Protein AF-A0A7G9YVF9-F1 (afdb_monomer_lite)

InterPro domains:
  IPR041635 Type ISP restriction-modification enzyme LLaBIII, C-terminal specificity domain [PF18135] (3-62)

Sequence (77 aa):
MKINGTQYFEGIPEEIYNSHIGGYQVCEKWLKDRKGRRLSEEEIEHYQKIVVVLDETIRITKEIDEVIEGHGGWPVR

pLDDT: mean 93.7, std 5.87, range [58.62, 98.25]

Structure (mmCIF, N/CA/C/O backbone):
data_AF-A0A7G9YVF9-F1
#
_entry.id   AF-A0A7G9YVF9-F1
#
loop_
_atom_site.group_PDB
_atom_site.id
_atom_site.type_symbol
_atom_site.label_atom_id
_atom_site.label_alt_id
_atom_site.label_comp_id
_atom_site.label_asym_id
_atom_site.label_entity_id
_atom_site.label_seq_id
_atom_site.pdbx_PDB_ins_code
_atom_site.Cartn_x
_atom_site.Cartn_y
_atom_site.Cartn_z
_atom_site.occupancy
_atom_site.B_iso_or_equiv
_atom_site.auth_seq_id
_atom_site.auth_comp_id
_atom_site.auth_asym_id
_atom_site.auth_atom_id
_atom_site.pdbx_PDB_model_num
ATOM 1 N N . MET A 1 1 ? -12.566 -5.237 4.820 1.00 81.81 1 MET A N 1
ATOM 2 C CA . MET A 1 1 ? -11.569 -5.638 5.838 1.00 81.81 1 MET A CA 1
ATOM 3 C C . MET A 1 1 ? -11.968 -5.167 7.227 1.00 81.81 1 MET A C 1
ATOM 5 O O . MET A 1 1 ? -12.007 -3.966 7.464 1.00 81.81 1 MET A O 1
ATOM 9 N N . LYS A 1 2 ? -12.275 -6.092 8.144 1.00 83.81 2 LYS A N 1
ATOM 10 C CA . LYS A 1 2 ? -12.755 -5.767 9.498 1.00 83.81 2 LYS A CA 1
ATOM 11 C C . LYS A 1 2 ? -11.597 -5.544 10.476 1.00 83.81 2 LYS A C 1
ATOM 13 O O . LYS A 1 2 ? -10.711 -6.389 10.569 1.00 83.81 2 LYS A O 1
ATOM 18 N N . ILE A 1 3 ? -11.641 -4.444 11.226 1.00 86.56 3 ILE A N 1
ATOM 19 C CA . ILE A 1 3 ? -10.597 -4.046 12.189 1.00 86.56 3 ILE A CA 1
ATOM 20 C C . ILE A 1 3 ? -11.039 -4.384 13.615 1.00 86.56 3 ILE A C 1
ATOM 22 O O . ILE A 1 3 ? -10.290 -4.975 14.396 1.00 86.56 3 ILE A O 1
ATOM 26 N N . ASN A 1 4 ? -12.289 -4.039 13.932 1.00 85.81 4 ASN A N 1
ATOM 27 C CA . ASN A 1 4 ? -12.966 -4.325 15.195 1.00 85.81 4 ASN A CA 1
ATOM 28 C C . ASN A 1 4 ? -14.491 -4.445 14.967 1.00 85.81 4 ASN A C 1
ATOM 30 O O . ASN A 1 4 ? -14.938 -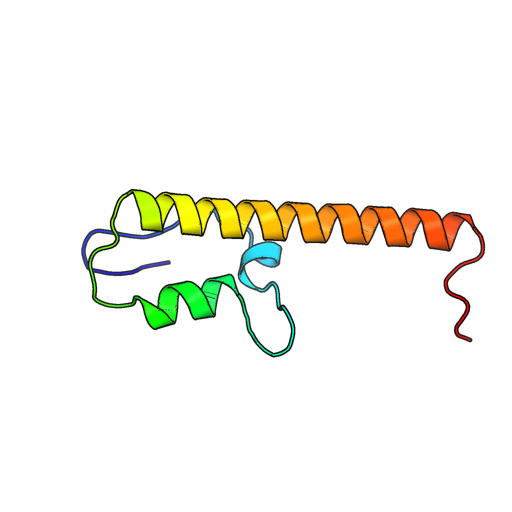4.664 13.841 1.00 85.81 4 ASN A O 1
ATOM 34 N N . GLY A 1 5 ? -15.299 -4.368 16.029 1.00 87.19 5 GLY A N 1
ATOM 35 C CA . GLY A 1 5 ? -16.756 -4.510 15.948 1.00 87.19 5 GLY A CA 1
ATOM 36 C C . GLY A 1 5 ? -17.477 -3.421 15.144 1.00 87.19 5 GLY A C 1
ATOM 37 O O . GLY A 1 5 ? -18.548 -3.702 14.618 1.00 87.19 5 GLY A O 1
ATOM 38 N N . THR A 1 6 ? -16.897 -2.224 15.019 1.00 89.56 6 THR A N 1
ATOM 39 C CA . THR A 1 6 ? -17.550 -1.042 14.427 1.00 89.56 6 THR A CA 1
ATOM 40 C C . THR A 1 6 ? -16.779 -0.409 13.269 1.00 89.56 6 THR A C 1
ATOM 42 O O . THR A 1 6 ? -17.359 0.373 12.527 1.00 89.56 6 THR A O 1
ATOM 45 N N . GLN A 1 7 ? -15.491 -0.720 13.100 1.00 90.25 7 GLN A N 1
ATOM 46 C CA . GLN A 1 7 ? -14.636 -0.147 12.057 1.00 90.25 7 GLN A CA 1
ATOM 47 C C . GLN A 1 7 ? -14.173 -1.212 11.060 1.00 90.25 7 GLN A C 1
ATOM 49 O O . GLN A 1 7 ? -13.683 -2.289 11.432 1.00 90.25 7 GLN A O 1
ATOM 54 N N . TYR A 1 8 ? -14.299 -0.878 9.779 1.00 90.38 8 TYR A N 1
ATOM 55 C CA . TYR A 1 8 ? -13.829 -1.668 8.652 1.00 90.38 8 TYR A CA 1
ATOM 56 C C . TYR A 1 8 ? -13.484 -0.748 7.474 1.00 90.38 8 TYR A C 1
ATOM 58 O O . TYR A 1 8 ? -14.012 0.354 7.375 1.00 90.38 8 TYR A O 1
ATOM 66 N N . PHE A 1 9 ? -12.601 -1.213 6.593 1.00 92.00 9 PHE A N 1
ATOM 67 C CA . PHE A 1 9 ? -12.326 -0.583 5.298 1.00 92.00 9 PHE A CA 1
ATOM 68 C C . PHE A 1 9 ? -12.949 -1.407 4.174 1.00 92.00 9 PHE A C 1
ATOM 70 O O . PHE A 1 9 ? -12.944 -2.641 4.240 1.00 92.00 9 PHE A O 1
ATOM 77 N N . GLU A 1 10 ? -13.456 -0.752 3.140 1.00 91.56 10 GLU A N 1
ATOM 78 C CA . GLU A 1 10 ? -14.050 -1.383 1.959 1.00 91.56 10 GLU A CA 1
ATOM 79 C C . GLU A 1 10 ? -13.588 -0.689 0.676 1.00 91.56 10 GLU A C 1
ATOM 81 O O . GLU A 1 10 ? -13.000 0.388 0.732 1.00 91.56 10 GLU A O 1
ATOM 86 N N . GLY A 1 11 ? -13.813 -1.333 -0.472 1.00 90.81 11 GLY A N 1
ATOM 87 C CA . GLY A 1 11 ? -13.536 -0.738 -1.782 1.00 90.81 11 GLY A CA 1
ATOM 88 C C . GLY A 1 11 ? -12.058 -0.608 -2.160 1.00 90.81 11 GLY A C 1
ATOM 89 O O . GLY A 1 11 ? -11.765 0.061 -3.140 1.00 90.81 11 GLY A O 1
ATOM 90 N N . ILE A 1 12 ? -11.132 -1.233 -1.424 1.00 92.62 12 ILE A N 1
ATOM 91 C CA . ILE A 1 12 ? -9.708 -1.260 -1.794 1.00 92.62 12 ILE A CA 1
ATOM 92 C C . ILE A 1 12 ? -9.508 -2.312 -2.898 1.00 92.62 12 ILE A C 1
ATOM 94 O O . ILE A 1 12 ? -9.806 -3.483 -2.645 1.00 92.62 12 ILE A O 1
ATOM 98 N N . PRO A 1 13 ? -9.007 -1.930 -4.089 1.00 94.81 13 PRO A N 1
ATOM 99 C CA . PRO A 1 13 ? -8.659 -2.866 -5.156 1.00 94.81 13 PRO A CA 1
ATOM 100 C C . PRO A 1 13 ? -7.697 -3.966 -4.694 1.00 94.81 13 PRO A C 1
ATOM 102 O O . PRO A 1 13 ? -6.772 -3.709 -3.922 1.00 94.81 13 PRO A O 1
ATOM 105 N N . GLU A 1 14 ? -7.878 -5.188 -5.201 1.00 94.25 14 GLU A N 1
ATOM 106 C CA . GLU A 1 14 ? -7.034 -6.331 -4.824 1.00 94.25 14 GLU A CA 1
ATOM 107 C C . GLU A 1 14 ? -5.560 -6.121 -5.180 1.00 94.25 14 GLU A C 1
ATOM 109 O O . GLU A 1 14 ? -4.697 -6.496 -4.390 1.00 94.25 14 GLU A O 1
ATOM 114 N N . GLU A 1 15 ? -5.268 -5.486 -6.321 1.00 95.12 15 GLU A N 1
ATOM 115 C CA . GLU A 1 15 ? -3.898 -5.151 -6.737 1.00 95.12 15 GLU A CA 1
ATOM 116 C C . GLU A 1 15 ? -3.192 -4.307 -5.669 1.00 95.12 15 GLU A C 1
ATOM 118 O O . GLU A 1 15 ? -2.078 -4.631 -5.272 1.00 95.12 15 GLU A O 1
ATOM 123 N N . ILE A 1 16 ? -3.884 -3.303 -5.118 1.00 96.19 16 ILE A N 1
ATOM 124 C CA . ILE A 1 16 ? -3.351 -2.439 -4.058 1.00 96.19 16 ILE A CA 1
ATOM 125 C C . ILE A 1 16 ? -3.255 -3.193 -2.731 1.00 96.19 16 ILE A C 1
ATOM 127 O O . ILE A 1 16 ? -2.251 -3.102 -2.023 1.00 96.19 16 ILE A O 1
ATOM 131 N N . TYR A 1 17 ? -4.295 -3.947 -2.368 1.00 95.50 17 TYR A N 1
ATOM 132 C CA . TYR A 1 17 ? -4.313 -4.681 -1.106 1.00 95.50 17 TYR A CA 1
ATOM 133 C C . TYR A 1 17 ? -3.193 -5.729 -1.030 1.00 95.50 17 TYR A C 1
ATOM 135 O O . TYR A 1 17 ? -2.602 -5.933 0.036 1.00 95.50 17 TYR A O 1
ATOM 143 N N . ASN A 1 18 ? -2.895 -6.370 -2.160 1.00 95.56 18 ASN A N 1
ATOM 144 C CA . ASN A 1 18 ? -1.856 -7.383 -2.307 1.00 95.56 18 ASN A CA 1
ATOM 145 C C . ASN A 1 18 ? -0.475 -6.791 -2.642 1.00 95.56 18 ASN A C 1
ATOM 147 O O . ASN A 1 18 ? 0.471 -7.556 -2.830 1.00 95.56 18 ASN A O 1
ATOM 151 N N . SER A 1 19 ? -0.318 -5.463 -2.674 1.00 95.88 19 SER A N 1
ATOM 152 C CA . SER A 1 19 ? 0.978 -4.816 -2.897 1.00 95.88 19 SER A CA 1
ATOM 153 C C . SER A 1 19 ? 1.996 -5.167 -1.817 1.00 95.88 19 SER A C 1
ATOM 155 O O . SER A 1 19 ? 1.726 -5.081 -0.611 1.00 95.88 19 SER A O 1
ATOM 157 N N . HIS A 1 20 ? 3.202 -5.509 -2.268 1.00 95.88 20 HIS A N 1
ATOM 158 C CA . HIS A 1 20 ? 4.336 -5.834 -1.415 1.00 95.88 20 HIS A CA 1
ATOM 159 C C . HIS A 1 20 ? 5.434 -4.780 -1.529 1.00 95.88 20 HIS A C 1
ATOM 161 O O . HIS A 1 20 ? 5.795 -4.357 -2.624 1.00 95.88 20 HIS A O 1
ATOM 167 N N . ILE A 1 21 ? 6.007 -4.401 -0.387 1.00 91.69 21 ILE A N 1
ATOM 168 C CA . ILE A 1 21 ? 7.261 -3.646 -0.324 1.00 91.69 21 ILE A CA 1
ATOM 169 C C . ILE A 1 21 ? 8.235 -4.467 0.517 1.00 91.69 21 ILE A C 1
ATOM 171 O O . ILE A 1 21 ? 8.017 -4.697 1.711 1.00 91.69 21 ILE A O 1
ATOM 175 N N . GLY A 1 22 ? 9.294 -4.961 -0.128 1.00 89.62 22 GLY A N 1
ATOM 176 C CA . GLY A 1 22 ? 10.145 -5.996 0.454 1.00 89.62 22 GLY A CA 1
ATOM 177 C C . GLY A 1 22 ? 9.332 -7.254 0.783 1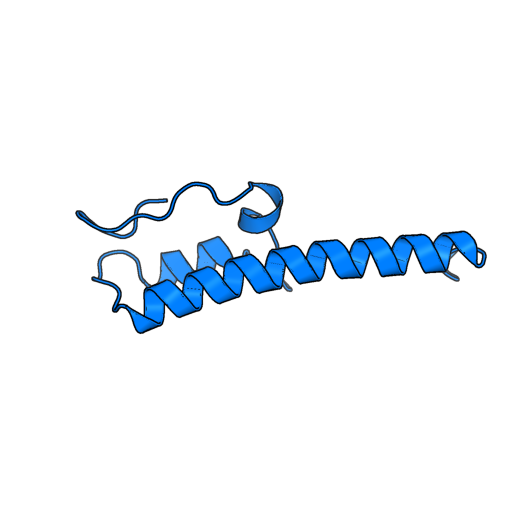.00 89.62 22 GLY A C 1
ATOM 178 O O . GLY A 1 22 ? 8.524 -7.708 -0.020 1.00 89.62 22 GLY A O 1
ATOM 179 N N . GLY A 1 23 ? 9.518 -7.811 1.981 1.00 93.31 23 GLY A N 1
ATOM 180 C CA . GLY A 1 23 ? 8.805 -9.012 2.437 1.00 93.31 23 GLY A CA 1
ATOM 181 C C . GLY A 1 23 ? 7.415 -8.770 3.040 1.00 93.31 23 GLY A C 1
ATOM 182 O O . GLY A 1 23 ? 6.878 -9.676 3.673 1.00 93.31 23 GLY A O 1
ATOM 183 N N . TYR A 1 24 ? 6.847 -7.565 2.925 1.00 95.00 24 TYR A N 1
ATOM 184 C CA . TYR A 1 24 ? 5.603 -7.202 3.609 1.00 95.00 24 TYR A CA 1
ATOM 185 C C . TYR A 1 24 ? 4.478 -6.844 2.643 1.00 95.00 24 TYR A C 1
ATOM 187 O O . TYR A 1 24 ? 4.627 -5.919 1.848 1.00 95.00 24 TYR A O 1
ATOM 195 N N . GLN A 1 25 ? 3.317 -7.483 2.815 1.00 96.94 25 GLN A N 1
ATOM 196 C CA . GLN A 1 25 ? 2.046 -7.002 2.274 1.00 96.94 25 GLN A CA 1
ATOM 197 C C . GLN A 1 25 ? 1.585 -5.789 3.093 1.00 96.94 25 GLN A C 1
ATOM 199 O O . GLN A 1 25 ? 1.124 -5.927 4.230 1.00 96.94 25 GLN A O 1
ATOM 204 N N . VAL A 1 26 ? 1.765 -4.585 2.549 1.00 96.62 26 VAL A N 1
ATOM 205 C CA . VAL A 1 26 ? 1.749 -3.329 3.326 1.00 96.62 26 VAL A CA 1
ATOM 206 C C . VAL A 1 26 ? 0.391 -3.076 3.984 1.00 96.62 26 VAL A C 1
ATOM 208 O O . VAL A 1 26 ? 0.321 -2.853 5.198 1.00 96.62 26 VAL A O 1
ATOM 211 N N . CYS A 1 27 ? -0.695 -3.166 3.208 1.00 95.75 27 CYS A N 1
ATOM 212 C CA . CYS A 1 27 ? -2.056 -2.963 3.704 1.00 95.75 27 CYS A CA 1
ATOM 213 C C . CYS A 1 27 ? -2.438 -3.986 4.779 1.00 95.75 27 CYS A C 1
ATOM 215 O O . CYS A 1 27 ? -3.001 -3.620 5.813 1.00 95.75 27 CYS A O 1
ATOM 217 N N . GLU A 1 28 ? -2.129 -5.262 4.546 1.00 95.19 28 GLU A N 1
ATOM 218 C CA . GLU A 1 28 ? -2.444 -6.334 5.486 1.00 95.19 28 GLU A CA 1
ATOM 219 C C . GLU A 1 28 ? -1.662 -6.169 6.794 1.00 95.19 28 GLU A C 1
ATOM 221 O O . GLU A 1 28 ? -2.253 -6.207 7.876 1.00 95.19 28 GLU A O 1
ATOM 226 N N . LYS A 1 29 ? -0.346 -5.939 6.706 1.00 95.56 29 LYS A N 1
ATOM 227 C CA . LYS A 1 29 ? 0.521 -5.749 7.872 1.00 95.56 29 LYS A CA 1
ATOM 228 C C . LYS A 1 29 ? 0.034 -4.596 8.747 1.00 95.56 29 LYS A C 1
ATOM 230 O O . LYS A 1 29 ? -0.127 -4.779 9.951 1.00 95.56 29 LYS A O 1
ATOM 235 N N . TRP A 1 30 ? -0.263 -3.438 8.150 1.00 96.06 30 TRP A N 1
ATOM 236 C CA . TRP A 1 30 ? -0.693 -2.254 8.900 1.00 96.06 30 TRP A CA 1
ATOM 237 C C . TRP A 1 30 ? -1.973 -2.506 9.709 1.00 96.06 30 TRP A C 1
ATOM 239 O O . TRP A 1 30 ? -2.071 -2.073 10.862 1.00 96.06 30 TRP A O 1
ATOM 249 N N . LEU A 1 31 ? -2.934 -3.231 9.119 1.00 94.44 31 LEU A N 1
ATOM 250 C CA . LEU A 1 31 ? -4.190 -3.601 9.773 1.00 94.44 31 LEU A CA 1
ATOM 251 C C . LEU A 1 31 ? -4.005 -4.702 10.821 1.00 94.44 31 LEU A C 1
ATOM 253 O O . LEU A 1 31 ? -4.618 -4.623 11.887 1.00 94.44 31 LEU A O 1
ATOM 257 N N . LYS A 1 32 ? -3.164 -5.711 10.554 1.00 93.38 32 LYS A N 1
ATOM 258 C CA . LYS A 1 32 ? -2.841 -6.783 11.513 1.00 93.38 32 LYS A CA 1
ATOM 259 C C . LYS A 1 32 ? -2.256 -6.215 12.802 1.00 93.38 32 LYS A C 1
ATOM 261 O O . LYS A 1 32 ? -2.740 -6.566 13.877 1.00 93.38 32 LYS A O 1
ATOM 266 N N . ASP A 1 33 ? -1.317 -5.278 12.691 1.00 94.81 33 ASP A N 1
ATOM 267 C CA . ASP A 1 33 ? -0.656 -4.632 13.833 1.00 94.81 33 ASP A CA 1
ATOM 268 C C . ASP A 1 33 ? -1.632 -3.805 14.704 1.00 94.81 33 ASP A C 1
ATOM 270 O O . ASP A 1 33 ? -1.314 -3.431 15.832 1.00 94.81 33 ASP A O 1
ATOM 274 N N . ARG A 1 34 ? -2.842 -3.520 14.200 1.00 94.69 34 ARG A N 1
ATOM 275 C CA . ARG A 1 34 ? -3.871 -2.694 14.858 1.00 94.69 34 ARG A CA 1
ATOM 276 C C . ARG A 1 34 ? -5.203 -3.419 15.042 1.00 94.69 34 ARG A C 1
ATOM 278 O O . ARG A 1 34 ? -6.221 -2.793 15.344 1.00 94.69 34 ARG A O 1
ATOM 285 N N . LYS A 1 35 ? -5.233 -4.736 14.859 1.00 91.00 35 LYS A N 1
ATOM 286 C CA . LYS A 1 35 ? -6.456 -5.525 15.007 1.00 91.00 35 LYS A CA 1
ATOM 287 C C . LYS A 1 35 ? -6.942 -5.496 16.460 1.00 91.00 35 LYS A C 1
ATOM 289 O O . LYS A 1 35 ? -6.154 -5.616 17.390 1.00 91.00 35 LYS A O 1
ATOM 294 N N . GLY A 1 36 ? -8.254 -5.366 16.660 1.00 88.88 36 GLY A N 1
ATOM 295 C CA . GLY A 1 36 ? -8.874 -5.436 17.991 1.00 88.88 36 GLY A CA 1
ATOM 296 C C . GLY A 1 36 ? -8.857 -4.135 18.802 1.00 88.88 36 GLY A C 1
ATOM 297 O O . GLY A 1 36 ? -9.493 -4.081 19.851 1.00 88.88 36 GLY A O 1
ATOM 298 N N . ARG A 1 37 ? -8.218 -3.070 18.307 1.00 92.25 37 ARG A N 1
ATOM 299 C CA . ARG A 1 37 ? -8.304 -1.714 18.878 1.00 92.25 37 ARG A CA 1
ATOM 300 C C . ARG A 1 37 ? -9.175 -0.801 18.019 1.00 92.25 37 ARG A C 1
ATOM 302 O O . ARG A 1 37 ? -9.438 -1.091 16.850 1.00 92.25 37 ARG A O 1
ATOM 309 N N . ARG A 1 38 ? -9.633 0.304 18.607 1.00 94.50 38 ARG A N 1
ATOM 310 C CA . ARG A 1 38 ? -10.301 1.392 17.884 1.00 94.50 38 ARG A CA 1
ATOM 311 C C . ARG A 1 38 ? -9.241 2.280 17.238 1.00 94.50 38 ARG A C 1
ATOM 313 O O . ARG A 1 38 ? -8.317 2.698 17.927 1.00 94.50 38 ARG A O 1
ATOM 320 N N . LEU A 1 39 ? -9.371 2.543 15.942 1.00 96.12 39 LEU A N 1
ATOM 321 C CA . LEU A 1 39 ? -8.517 3.504 15.245 1.00 96.12 39 LEU A CA 1
ATOM 322 C C . LEU A 1 39 ? -8.998 4.927 15.513 1.00 96.12 39 LEU A C 1
ATOM 324 O O . LEU A 1 39 ? -10.214 5.161 15.544 1.00 96.12 39 LEU A O 1
ATOM 328 N N . SER A 1 40 ? -8.055 5.853 15.680 1.00 96.50 40 SER A N 1
ATOM 329 C CA . SER A 1 40 ? -8.344 7.289 15.647 1.00 96.50 40 SER A CA 1
ATOM 330 C C . SER A 1 40 ? -8.633 7.757 14.216 1.00 96.50 40 SER A C 1
ATOM 332 O O . SER A 1 40 ? -8.356 7.043 13.251 1.00 96.50 40 SER A O 1
ATOM 334 N N . GLU A 1 41 ? -9.181 8.963 14.071 1.00 96.00 41 GLU A N 1
ATOM 335 C CA . GLU A 1 41 ? -9.391 9.588 12.757 1.00 96.00 41 GLU A CA 1
ATOM 336 C C . GLU A 1 41 ? -8.067 9.753 12.000 1.00 96.00 41 GLU A C 1
ATOM 338 O O . GLU A 1 41 ? -7.968 9.342 10.849 1.00 96.00 41 GLU A O 1
ATOM 343 N N . GLU A 1 42 ? -7.012 10.206 12.682 1.00 97.94 42 GLU A N 1
ATOM 344 C CA . GLU A 1 42 ? -5.665 10.326 12.107 1.00 97.94 42 GLU A CA 1
ATOM 345 C C . GLU A 1 42 ? -5.132 8.989 11.570 1.00 97.94 42 GLU A C 1
ATOM 347 O O . GLU A 1 42 ? -4.476 8.940 10.532 1.00 97.94 42 GLU A O 1
ATOM 352 N N . GLU A 1 43 ? -5.420 7.879 12.252 1.00 97.19 43 GLU A N 1
ATOM 353 C CA . GLU A 1 43 ? -4.993 6.549 11.815 1.00 97.19 43 GLU A CA 1
ATOM 354 C C . GLU A 1 43 ? -5.796 6.039 10.623 1.00 97.19 43 GLU A C 1
ATOM 356 O O . GLU A 1 43 ? -5.242 5.365 9.753 1.00 97.19 43 GLU A O 1
ATOM 361 N N . ILE A 1 44 ? -7.086 6.370 10.565 1.00 95.88 44 ILE A N 1
ATOM 362 C CA . ILE A 1 44 ? -7.936 6.081 9.409 1.00 95.88 44 ILE A CA 1
ATOM 363 C C . ILE A 1 44 ? -7.421 6.845 8.189 1.00 95.88 44 ILE A C 1
ATOM 365 O O . ILE A 1 44 ? -7.181 6.234 7.147 1.00 95.88 44 ILE A O 1
ATOM 369 N N . GLU A 1 45 ? -7.181 8.149 8.332 1.00 97.12 45 GLU A N 1
ATOM 370 C CA . GLU A 1 45 ? -6.617 8.983 7.269 1.00 97.12 45 GLU A CA 1
ATOM 371 C C . GLU A 1 45 ? -5.233 8.496 6.839 1.00 97.12 45 GLU A C 1
ATOM 373 O O . GLU A 1 45 ? -4.916 8.458 5.650 1.00 97.12 45 GLU A O 1
ATOM 378 N N . HIS A 1 46 ? -4.392 8.097 7.793 1.00 97.81 46 HIS A N 1
ATOM 379 C CA . HIS A 1 46 ? -3.071 7.566 7.490 1.00 97.81 46 HIS A CA 1
ATOM 380 C C . HIS A 1 46 ? -3.161 6.272 6.674 1.00 97.81 46 HIS A C 1
ATOM 382 O O . HIS A 1 46 ? -2.429 6.111 5.700 1.00 97.81 46 HIS A O 1
ATOM 388 N N . TYR A 1 47 ? -4.082 5.368 7.018 1.00 96.69 47 TYR A N 1
ATOM 389 C CA . TYR A 1 47 ? -4.301 4.158 6.230 1.00 96.69 47 TYR A CA 1
ATOM 390 C C . TYR A 1 47 ? -4.804 4.468 4.817 1.00 96.69 47 TYR A C 1
ATOM 392 O O . TYR A 1 47 ? -4.306 3.891 3.854 1.00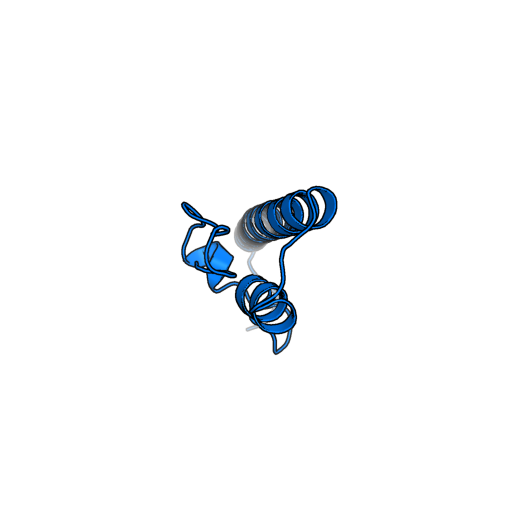 96.69 47 TYR A O 1
ATOM 400 N N . GLN A 1 48 ? -5.727 5.419 4.665 1.00 95.94 48 GLN A N 1
ATOM 401 C CA . GLN A 1 48 ? -6.181 5.868 3.344 1.00 95.94 48 GLN A CA 1
ATOM 402 C C . GLN A 1 48 ? -5.025 6.437 2.509 1.00 95.94 48 GLN A C 1
ATOM 404 O O . GLN A 1 48 ? -4.893 6.095 1.337 1.00 95.94 48 GLN A O 1
ATOM 409 N N . LYS A 1 49 ? -4.135 7.232 3.117 1.00 98.00 49 LYS A N 1
ATOM 410 C CA . LYS A 1 49 ? -2.918 7.729 2.453 1.00 98.00 49 LYS A CA 1
ATOM 411 C C . LYS A 1 49 ? -1.995 6.590 2.018 1.00 98.00 49 LYS A C 1
ATOM 413 O O . LYS A 1 49 ? -1.449 6.664 0.925 1.00 98.00 49 LYS A O 1
ATOM 418 N N . ILE A 1 50 ? -1.850 5.530 2.820 1.00 97.25 50 ILE A N 1
ATOM 419 C CA . ILE A 1 50 ? -1.098 4.329 2.414 1.00 97.25 50 ILE A CA 1
ATOM 420 C C . ILE A 1 50 ? -1.708 3.715 1.149 1.00 97.25 50 ILE A C 1
ATOM 422 O O . ILE A 1 50 ? -0.968 3.424 0.215 1.00 97.25 50 ILE A O 1
ATOM 426 N N . VAL A 1 51 ? -3.035 3.548 1.094 1.00 97.00 51 VAL A N 1
ATOM 427 C CA . VAL A 1 51 ? -3.717 2.996 -0.092 1.00 97.00 51 VAL A CA 1
ATOM 428 C C . VAL A 1 51 ? -3.439 3.855 -1.330 1.00 97.00 51 VAL A C 1
ATOM 430 O O . VAL A 1 51 ? -3.049 3.313 -2.359 1.00 97.00 51 VAL A O 1
ATOM 433 N N . VAL A 1 52 ? -3.563 5.182 -1.216 1.00 97.12 52 VAL A N 1
ATOM 434 C CA . VAL A 1 52 ? -3.298 6.117 -2.327 1.00 97.12 52 VAL A CA 1
ATOM 435 C C . VAL A 1 52 ? -1.838 6.057 -2.784 1.00 97.12 52 VAL A C 1
ATOM 437 O O . VAL A 1 52 ? -1.567 6.013 -3.977 1.00 97.12 52 VAL A O 1
ATOM 440 N N . VAL A 1 53 ? -0.881 6.022 -1.854 1.00 97.62 53 VAL A N 1
ATOM 441 C CA . VAL A 1 53 ? 0.548 5.952 -2.201 1.00 97.62 53 VAL A CA 1
ATOM 442 C C . VAL A 1 53 ? 0.889 4.647 -2.921 1.00 97.62 53 VAL A C 1
ATOM 444 O O . VAL A 1 53 ? 1.706 4.657 -3.840 1.00 97.62 53 VAL A O 1
ATOM 447 N N . LEU A 1 54 ? 0.279 3.526 -2.530 1.00 97.56 54 LEU A N 1
ATOM 448 C CA . LEU A 1 54 ? 0.475 2.248 -3.216 1.00 97.56 54 LEU A CA 1
ATOM 449 C C . LEU A 1 54 ? -0.087 2.273 -4.642 1.00 97.56 54 LEU A C 1
ATOM 451 O O . LEU A 1 54 ? 0.590 1.796 -5.549 1.00 97.56 54 LEU A O 1
ATOM 455 N N . ASP 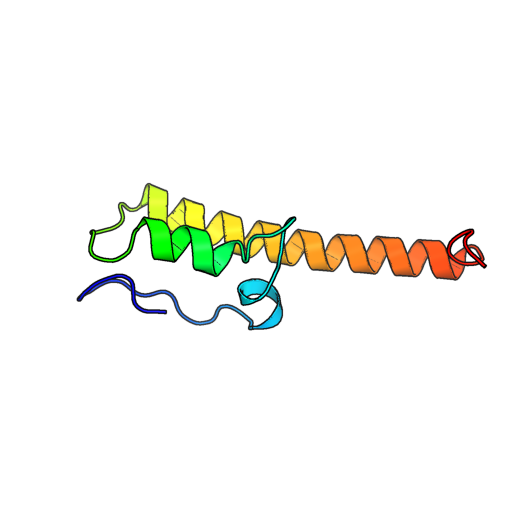A 1 55 ? -1.270 2.857 -4.841 1.00 97.06 55 ASP A N 1
ATOM 456 C CA . ASP A 1 55 ? -1.872 3.034 -6.169 1.00 97.06 55 ASP A CA 1
ATOM 457 C C . ASP A 1 55 ? -0.972 3.874 -7.087 1.00 97.06 55 ASP A C 1
ATOM 459 O O . ASP A 1 55 ? -0.581 3.451 -8.175 1.00 97.06 55 ASP A O 1
ATOM 463 N N . GLU A 1 56 ? -0.522 5.024 -6.587 1.00 98.00 56 GLU A N 1
ATOM 464 C CA . GLU A 1 56 ? 0.373 5.915 -7.324 1.00 98.00 56 GLU A CA 1
ATOM 465 C C . GLU A 1 56 ? 1.727 5.263 -7.623 1.00 98.00 56 GLU A C 1
ATOM 467 O O . GLU A 1 56 ? 2.286 5.456 -8.701 1.00 98.00 56 GLU A O 1
ATOM 472 N N . THR A 1 57 ? 2.244 4.438 -6.708 1.00 96.81 57 THR A N 1
ATOM 473 C CA . THR A 1 57 ? 3.486 3.684 -6.934 1.00 96.81 57 THR A CA 1
ATOM 474 C C . THR A 1 57 ? 3.314 2.678 -8.068 1.00 96.81 57 THR A C 1
ATOM 476 O O . THR A 1 57 ? 4.184 2.590 -8.935 1.00 96.81 57 THR A O 1
ATOM 479 N N . ILE A 1 58 ? 2.197 1.944 -8.099 1.00 95.50 58 ILE A N 1
ATOM 480 C CA . ILE A 1 58 ? 1.878 1.007 -9.184 1.00 95.50 58 ILE A CA 1
ATOM 481 C C . ILE A 1 58 ? 1.797 1.757 -10.517 1.00 95.50 58 ILE A C 1
ATOM 483 O O . ILE A 1 58 ? 2.425 1.340 -11.490 1.00 95.50 58 ILE A O 1
ATOM 487 N N . ARG A 1 59 ? 1.059 2.873 -10.556 1.00 97.81 59 ARG A N 1
ATOM 488 C CA . ARG A 1 59 ? 0.893 3.700 -11.758 1.00 97.81 59 ARG A CA 1
ATOM 489 C C . ARG A 1 59 ? 2.235 4.210 -12.285 1.00 97.81 59 ARG A C 1
ATOM 491 O O . ARG A 1 59 ? 2.557 3.985 -13.446 1.00 97.81 59 ARG A O 1
ATOM 498 N N . ILE A 1 60 ? 3.039 4.835 -11.425 1.00 98.19 60 ILE A N 1
ATOM 499 C CA . ILE A 1 60 ? 4.344 5.400 -11.799 1.00 98.19 60 ILE A CA 1
ATOM 500 C C . ILE A 1 60 ? 5.312 4.301 -12.246 1.00 98.19 60 ILE A C 1
ATOM 502 O O . ILE A 1 60 ? 6.059 4.499 -13.198 1.00 98.19 60 ILE A O 1
ATOM 506 N N . THR A 1 61 ? 5.299 3.135 -11.596 1.00 96.06 61 THR A N 1
ATOM 507 C CA . THR A 1 61 ? 6.163 2.012 -11.998 1.00 96.06 61 THR A CA 1
ATOM 508 C C . THR A 1 61 ? 5.816 1.538 -13.410 1.00 96.06 61 THR A C 1
ATOM 510 O O . THR A 1 61 ? 6.718 1.376 -14.227 1.00 96.06 61 THR A O 1
ATOM 513 N N . LYS A 1 6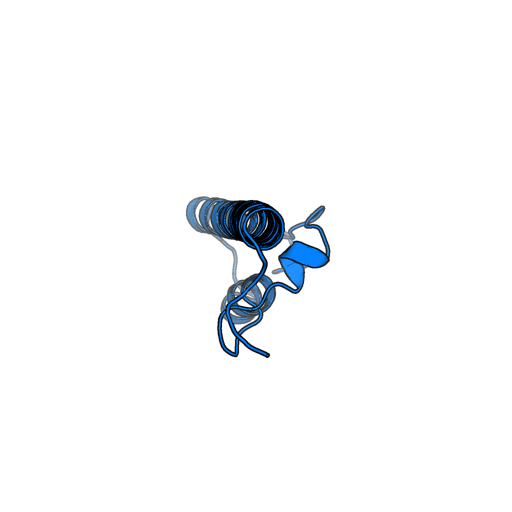2 ? 4.520 1.411 -13.731 1.00 96.50 62 LYS A N 1
ATOM 514 C CA . LYS A 1 62 ? 4.055 1.068 -15.085 1.00 96.50 62 LYS A CA 1
ATOM 515 C C . LYS A 1 62 ? 4.495 2.110 -16.120 1.00 96.50 62 LYS A C 1
ATOM 517 O O . LYS A 1 62 ? 5.023 1.740 -17.160 1.00 96.50 62 LYS A O 1
ATOM 522 N N . GLU A 1 63 ? 4.350 3.400 -15.813 1.00 98.25 63 GLU A N 1
ATOM 523 C CA . GLU A 1 63 ? 4.797 4.490 -16.696 1.00 98.25 63 GLU A CA 1
ATOM 524 C C . GLU A 1 63 ? 6.314 4.456 -16.946 1.00 98.25 63 GLU A C 1
ATOM 526 O O . GLU A 1 63 ? 6.769 4.701 -18.062 1.00 98.25 63 GLU A O 1
ATOM 531 N N . ILE A 1 64 ? 7.111 4.123 -15.925 1.00 97.50 64 ILE A N 1
ATOM 532 C CA . ILE A 1 64 ? 8.563 3.949 -16.070 1.00 97.50 64 ILE A CA 1
ATOM 533 C C . ILE A 1 64 ? 8.878 2.774 -17.003 1.00 97.50 64 ILE A C 1
ATOM 535 O O . ILE A 1 64 ? 9.702 2.932 -17.906 1.00 97.50 64 ILE A O 1
ATOM 539 N N . ASP A 1 65 ? 8.224 1.625 -16.816 1.00 97.00 65 ASP A N 1
ATOM 540 C CA . ASP A 1 65 ? 8.422 0.449 -17.670 1.00 97.00 65 ASP A CA 1
ATOM 541 C C . ASP A 1 65 ? 8.050 0.745 -19.132 1.00 97.00 65 ASP A C 1
ATOM 543 O O . ASP A 1 65 ? 8.816 0.425 -20.040 1.00 97.00 65 ASP A O 1
ATOM 547 N N . GLU A 1 66 ? 6.929 1.431 -19.376 1.00 97.50 66 GLU A N 1
ATOM 548 C CA . GLU A 1 66 ? 6.505 1.847 -20.721 1.00 97.50 66 GLU A CA 1
ATOM 549 C C . GLU A 1 66 ? 7.540 2.748 -21.409 1.00 97.50 66 GLU A C 1
ATOM 551 O O . GLU A 1 66 ? 7.862 2.550 -22.586 1.00 97.50 66 GLU A O 1
ATOM 556 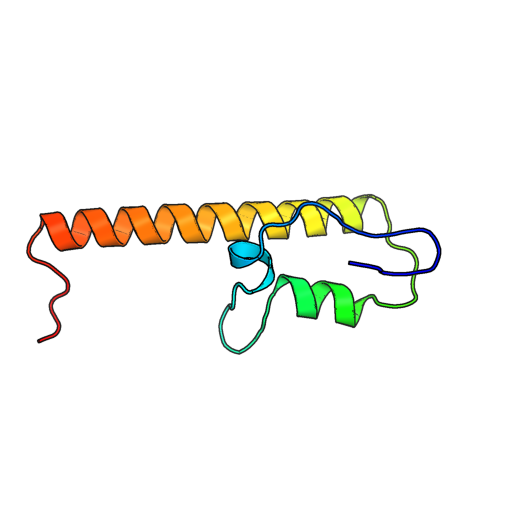N N . VAL A 1 67 ? 8.097 3.719 -20.676 1.00 97.94 67 VAL A N 1
ATOM 557 C CA . VAL A 1 67 ? 9.162 4.588 -21.193 1.00 97.94 67 VAL A CA 1
ATOM 558 C C . VAL A 1 67 ? 10.411 3.771 -21.524 1.00 97.94 67 VAL A C 1
ATOM 560 O O . VAL A 1 67 ? 11.012 3.971 -22.577 1.00 97.94 67 VAL A O 1
ATOM 563 N N . ILE A 1 68 ? 10.814 2.833 -20.671 1.00 96.94 68 ILE A N 1
ATOM 564 C CA . ILE A 1 68 ? 12.028 2.039 -20.899 1.00 96.94 68 ILE A CA 1
ATOM 565 C C . ILE A 1 68 ? 11.875 1.121 -22.112 1.00 96.94 68 ILE A C 1
ATOM 567 O O . ILE A 1 68 ? 12.762 1.087 -22.969 1.00 96.94 68 ILE A O 1
ATOM 571 N N . GLU A 1 69 ? 10.738 0.440 -22.245 1.00 96.12 69 GLU A N 1
ATOM 572 C CA . GLU A 1 69 ? 10.434 -0.384 -23.418 1.00 96.12 69 GLU A CA 1
ATOM 573 C C . GLU A 1 69 ? 10.428 0.450 -24.709 1.00 96.12 69 GLU A C 1
ATOM 575 O O . GLU A 1 69 ? 11.027 0.053 -25.712 1.00 96.12 69 GLU A O 1
ATOM 580 N N . GLY A 1 70 ? 9.867 1.665 -24.668 1.00 96.69 70 GLY A N 1
ATOM 581 C CA . GLY A 1 70 ? 9.903 2.611 -25.789 1.00 96.69 70 GLY A CA 1
ATOM 582 C C . GLY A 1 70 ? 11.312 3.061 -26.205 1.00 96.69 70 GLY A C 1
ATOM 583 O O . GLY A 1 70 ? 11.504 3.512 -27.335 1.00 96.69 70 GLY A O 1
ATOM 584 N N . HIS A 1 71 ? 12.308 2.909 -25.328 1.00 96.06 71 HIS A N 1
ATOM 585 C CA . HIS A 1 71 ? 13.697 3.327 -25.537 1.00 96.06 71 HIS A CA 1
ATOM 586 C C . HIS A 1 71 ? 14.687 2.158 -25.715 1.00 96.06 71 HIS A C 1
ATOM 588 O O . HIS A 1 71 ? 15.901 2.360 -25.636 1.00 96.06 71 HIS A O 1
ATOM 594 N N . GLY A 1 72 ? 14.196 0.955 -26.030 1.00 94.38 72 GLY A N 1
ATOM 595 C CA . GLY A 1 72 ? 15.032 -0.215 -26.330 1.00 94.38 72 GLY A CA 1
ATOM 596 C C . GLY A 1 72 ? 15.050 -1.291 -25.243 1.00 94.38 72 GLY A C 1
ATOM 597 O O . GLY A 1 72 ? 15.811 -2.252 -25.374 1.00 94.38 72 GLY A O 1
ATOM 598 N N . GLY A 1 73 ? 14.196 -1.154 -24.225 1.00 94.19 73 GLY A N 1
ATOM 599 C CA . GLY A 1 73 ? 14.013 -2.124 -23.150 1.00 94.19 73 GLY A CA 1
ATOM 600 C C . GLY A 1 73 ? 15.085 -2.048 -22.066 1.00 94.19 73 GLY A C 1
ATOM 601 O O . GLY A 1 73 ? 16.085 -1.330 -22.169 1.00 94.19 73 GLY A O 1
ATOM 602 N N . TRP A 1 74 ? 14.873 -2.808 -20.993 1.00 91.62 74 TRP A N 1
ATOM 603 C CA . TRP A 1 74 ? 15.850 -2.919 -19.913 1.00 91.62 74 TRP A CA 1
ATOM 604 C C . TRP A 1 74 ? 17.164 -3.560 -20.412 1.00 91.62 74 TRP A C 1
ATOM 606 O O . TRP A 1 74 ? 17.128 -4.531 -21.171 1.00 91.62 74 TRP A O 1
ATOM 616 N N . PRO A 1 75 ? 18.345 -3.095 -19.955 1.00 85.94 75 PRO A N 1
ATOM 617 C CA . PRO A 1 75 ? 19.654 -3.547 -20.447 1.00 85.94 75 PRO A CA 1
ATOM 618 C C . PRO A 1 75 ? 20.071 -4.955 -19.972 1.00 85.94 75 PRO A C 1
ATOM 620 O O . PRO A 1 75 ? 21.256 -5.281 -19.960 1.00 85.94 75 PRO A O 1
ATOM 623 N N . VAL A 1 76 ? 19.119 -5.803 -19.586 1.00 73.50 76 VAL A N 1
ATOM 624 C CA . VAL A 1 76 ? 19.353 -7.171 -19.114 1.00 73.50 76 VAL A CA 1
ATOM 625 C C . VAL A 1 76 ? 18.804 -8.153 -20.148 1.00 73.50 76 VAL A C 1
ATOM 627 O O . VAL A 1 76 ? 17.602 -8.394 -20.225 1.00 73.50 76 VAL A O 1
ATOM 630 N N . ARG A 1 77 ? 19.713 -8.703 -20.956 1.00 58.62 77 ARG A N 1
ATOM 631 C CA . ARG A 1 77 ? 19.543 -9.964 -21.687 1.00 58.62 77 ARG A CA 1
ATOM 632 C C . ARG A 1 77 ? 20.550 -10.972 -21.164 1.00 58.62 77 ARG A C 1
ATOM 634 O O . ARG A 1 77 ? 21.698 -10.546 -20.904 1.00 58.62 77 ARG A O 1
#

Foldseek 3Di:
DDQEDPDDDDDQDPQLQCDDDPPDSVLVVLSVVRHHDDDDPVSVVVSVVSSVVSVVVVVVVVVVQVVQVVVVGDPDD

Radius of gyration: 16.29 Å; chains: 1; bounding box: 37×20×45 Å

Secondary structure (DSSP, 8-state):
-B-SSS-B-----HHHHT-EETTEEHHHHHHHTTTTSPPPHHHHHHHHHHHHHHHHHHHHHHHHHHHHHHTT--S--

Organism: NCBI:txid2759912